Protein AF-A0A8T3BKU2-F1 (afdb_monomer_lite)

Secondary structure (DSSP, 8-state):
---SSS------------SSS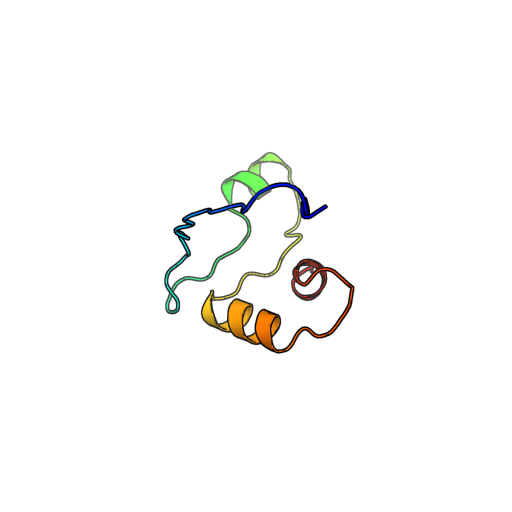-EE---HHHHHTTTPPPSB--EEHHHHHHHHHH--SSS-GGGGGB-

Structure (mmCIF, N/CA/C/O backbone):
data_AF-A0A8T3BKU2-F1
#
_entry.id   AF-A0A8T3BKU2-F1
#
loop_
_atom_site.group_PDB
_atom_site.id
_atom_site.type_symbol
_atom_site.label_atom_id
_atom_site.label_alt_id
_atom_site.label_comp_id
_atom_site.label_asym_id
_atom_site.label_entity_id
_atom_site.label_seq_id
_atom_site.pdbx_PDB_ins_code
_atom_site.Cartn_x
_atom_site.Cartn_y
_atom_site.Cartn_z
_atom_site.occupancy
_atom_site.B_iso_or_equiv
_atom_site.auth_seq_id
_atom_site.auth_comp_id
_atom_site.auth_asym_id
_atom_site.auth_atom_id
_atom_site.pdbx_PDB_model_num
ATOM 1 N N . MET A 1 1 ? 0.188 -0.638 -22.238 1.00 59.59 1 MET A N 1
ATOM 2 C CA . MET A 1 1 ? 0.819 -1.142 -23.474 1.00 59.59 1 MET A CA 1
ATOM 3 C C . MET A 1 1 ? 2.186 -0.483 -23.577 1.00 59.59 1 MET A C 1
ATOM 5 O O . MET A 1 1 ? 2.252 0.727 -23.398 1.00 59.59 1 MET A O 1
ATOM 9 N N . VAL A 1 2 ? 3.266 -1.250 -23.726 1.00 78.94 2 VAL A N 1
ATOM 10 C CA . VAL A 1 2 ? 4.608 -0.687 -23.957 1.00 78.94 2 VAL A CA 1
ATOM 11 C C . VAL A 1 2 ? 4.714 -0.410 -25.457 1.00 78.94 2 VAL A C 1
ATOM 13 O O . VAL A 1 2 ? 4.404 -1.303 -26.239 1.00 78.94 2 VAL A O 1
ATOM 16 N N . SER A 1 3 ? 5.061 0.817 -25.852 1.00 84.25 3 SER A N 1
ATOM 17 C CA . SER A 1 3 ? 5.255 1.154 -27.270 1.00 84.25 3 SER A CA 1
ATOM 18 C C . SER A 1 3 ? 6.578 0.572 -27.768 1.00 84.25 3 SER A C 1
ATOM 20 O O . SER A 1 3 ? 7.581 0.640 -27.060 1.00 84.25 3 SER A O 1
ATOM 22 N N . SER A 1 4 ? 6.576 0.015 -28.979 1.00 86.94 4 SER A N 1
ATOM 23 C CA . SER A 1 4 ? 7.781 -0.438 -29.686 1.00 86.94 4 SER A CA 1
ATOM 24 C C . SER A 1 4 ? 8.470 0.677 -30.476 1.00 86.94 4 SER A C 1
ATOM 26 O O . SER A 1 4 ? 9.554 0.468 -31.007 1.00 86.94 4 SER A O 1
ATOM 28 N N . GLU A 1 5 ? 7.840 1.845 -30.587 1.00 90.50 5 GLU A N 1
ATOM 29 C CA . GLU A 1 5 ? 8.270 2.919 -31.489 1.00 90.50 5 GLU A CA 1
ATOM 30 C C . GLU A 1 5 ? 9.283 3.865 -30.841 1.00 90.50 5 GLU A C 1
ATOM 32 O O . GLU A 1 5 ? 10.023 4.558 -31.534 1.00 90.50 5 GLU A O 1
ATOM 37 N N . SER A 1 6 ? 9.332 3.917 -29.509 1.00 84.81 6 SER A N 1
ATOM 38 C CA . SER A 1 6 ? 10.280 4.768 -28.792 1.00 84.81 6 SER A CA 1
ATOM 39 C C . SER A 1 6 ? 10.596 4.249 -27.394 1.00 84.81 6 SER A C 1
ATOM 41 O O . SER A 1 6 ? 9.760 3.660 -26.704 1.00 84.81 6 SER A O 1
ATOM 43 N N . THR A 1 7 ? 11.830 4.503 -26.957 1.00 90.50 7 THR A N 1
ATOM 44 C CA . THR A 1 7 ? 12.278 4.188 -25.600 1.00 90.50 7 THR A CA 1
ATOM 45 C C . THR A 1 7 ? 11.555 5.075 -24.589 1.00 90.50 7 THR A C 1
ATOM 47 O O . THR A 1 7 ? 11.696 6.297 -24.606 1.00 90.50 7 THR A O 1
ATOM 50 N N . ARG A 1 8 ? 10.827 4.462 -23.649 1.00 91.56 8 ARG A N 1
ATOM 51 C CA . ARG A 1 8 ? 10.223 5.163 -22.509 1.00 91.56 8 ARG A CA 1
ATOM 52 C C . ARG A 1 8 ? 11.167 5.138 -21.311 1.00 91.56 8 ARG A C 1
ATOM 54 O O . ARG A 1 8 ? 11.451 4.072 -20.772 1.00 91.56 8 ARG A O 1
ATOM 61 N N . ILE A 1 9 ? 11.578 6.316 -20.849 1.00 92.12 9 ILE A N 1
ATOM 62 C CA . ILE A 1 9 ? 12.389 6.485 -19.638 1.00 92.12 9 ILE A CA 1
ATOM 63 C C . ILE A 1 9 ? 11.530 7.153 -18.564 1.00 92.12 9 ILE A C 1
ATOM 65 O O . ILE A 1 9 ? 10.826 8.123 -18.834 1.00 92.12 9 ILE A O 1
ATOM 69 N N . SER A 1 10 ? 11.579 6.632 -17.340 1.00 93.50 10 SER A N 1
ATOM 70 C CA . SER A 1 10 ? 10.925 7.237 -16.179 1.00 93.50 10 SER A CA 1
ATOM 71 C C . SER A 1 10 ? 11.798 7.085 -14.944 1.00 93.50 10 SER A C 1
ATOM 73 O O . SER A 1 10 ? 12.320 5.999 -14.701 1.00 93.50 10 SER A O 1
ATOM 75 N N . VAL A 1 11 ? 11.888 8.141 -14.140 1.00 94.88 11 VAL A N 1
ATOM 76 C CA . VAL A 1 11 ? 12.483 8.096 -12.801 1.00 94.88 11 VAL A CA 1
ATOM 77 C C . VAL A 1 11 ? 11.348 8.162 -11.790 1.00 94.88 11 VAL A C 1
ATOM 79 O O . VAL A 1 11 ? 10.520 9.069 -11.843 1.00 94.88 11 VAL A O 1
ATOM 82 N N . GLY A 1 12 ? 11.284 7.175 -10.901 1.00 94.38 12 GLY A N 1
ATOM 83 C CA . GLY A 1 12 ? 10.280 7.105 -9.848 1.00 94.38 12 GLY A CA 1
ATOM 84 C C . GLY A 1 12 ? 10.944 7.057 -8.483 1.00 94.38 12 GLY A C 1
ATOM 85 O O . GLY A 1 12 ? 11.771 6.183 -8.234 1.00 94.38 12 GLY A O 1
ATOM 86 N N . THR A 1 13 ? 10.532 7.958 -7.597 1.00 95.69 13 THR A N 1
ATOM 87 C CA . THR A 1 13 ? 10.903 7.932 -6.179 1.00 95.69 13 THR A CA 1
ATOM 88 C C . THR A 1 13 ? 9.667 7.559 -5.374 1.00 95.69 13 THR A C 1
ATOM 90 O O . THR A 1 13 ? 8.609 8.161 -5.550 1.00 95.69 13 THR A O 1
ATOM 93 N N . GLN A 1 14 ? 9.778 6.554 -4.508 1.00 90.75 14 GLN A N 1
ATOM 94 C CA . GLN A 1 14 ? 8.691 6.165 -3.611 1.00 90.75 14 GLN A CA 1
ATOM 95 C C . GLN A 1 14 ? 8.859 6.827 -2.247 1.00 90.75 14 GLN A C 1
ATOM 97 O O . GLN A 1 14 ? 9.959 6.878 -1.705 1.00 90.75 14 GLN A O 1
ATOM 102 N N . VAL A 1 15 ? 7.741 7.286 -1.686 1.00 93.38 15 VAL A N 1
ATOM 103 C CA . VAL A 1 15 ? 7.636 7.681 -0.280 1.00 93.38 15 VAL A CA 1
ATOM 104 C C . VAL A 1 15 ? 6.809 6.615 0.419 1.00 93.38 15 VAL A C 1
ATOM 106 O O . VAL A 1 15 ? 5.674 6.348 0.024 1.00 93.38 15 VAL A O 1
ATOM 109 N N . THR A 1 16 ? 7.387 5.981 1.433 1.00 90.94 16 THR A N 1
ATOM 110 C CA . THR A 1 16 ? 6.756 4.891 2.181 1.00 90.94 16 THR A CA 1
ATOM 111 C C . THR A 1 16 ? 6.775 5.186 3.676 1.00 90.94 16 THR A C 1
ATOM 113 O O . THR A 1 16 ? 7.611 5.971 4.131 1.00 90.94 16 THR A O 1
ATOM 116 N N . PRO A 1 17 ? 5.895 4.548 4.466 1.00 91.62 17 PRO A N 1
ATOM 117 C CA . PRO A 1 17 ? 6.021 4.572 5.916 1.00 91.62 17 PRO A CA 1
ATOM 118 C C . PRO A 1 17 ? 7.379 4.009 6.380 1.00 91.62 17 PRO A C 1
ATOM 120 O O . PRO A 1 17 ? 8.014 3.246 5.640 1.00 91.62 17 PRO A O 1
ATOM 123 N N . PRO A 1 18 ? 7.814 4.332 7.611 1.00 91.88 18 PRO A N 1
ATOM 124 C CA . PRO A 1 18 ? 8.941 3.660 8.250 1.00 91.88 18 PRO A CA 1
ATOM 125 C C . PRO A 1 18 ? 8.735 2.141 8.295 1.00 91.88 18 PRO A C 1
ATOM 127 O O . PRO A 1 18 ? 7.615 1.665 8.481 1.00 91.88 18 PRO A O 1
ATOM 130 N N . ILE A 1 19 ? 9.821 1.380 8.128 1.00 85.75 19 ILE A N 1
ATOM 131 C CA . ILE A 1 19 ? 9.767 -0.091 8.067 1.00 85.75 19 ILE A CA 1
ATOM 132 C C . ILE A 1 19 ? 9.264 -0.679 9.390 1.00 85.75 19 ILE A C 1
ATOM 134 O O . ILE A 1 19 ? 8.443 -1.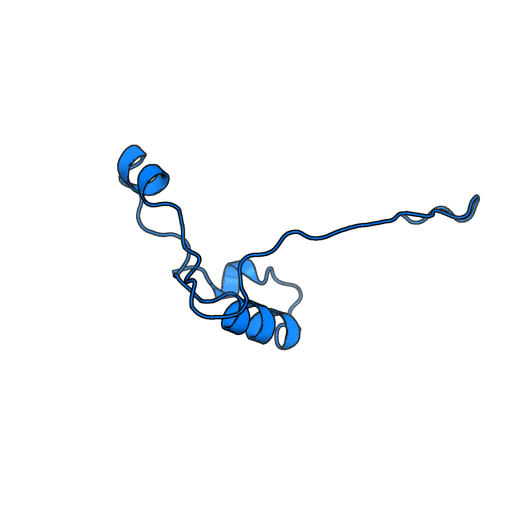597 9.386 1.00 85.75 19 ILE A O 1
ATOM 138 N N . GLU A 1 20 ? 9.742 -0.140 10.510 1.00 82.69 20 GLU A N 1
ATOM 139 C CA . GLU A 1 20 ? 9.457 -0.628 11.858 1.00 82.69 20 GLU A CA 1
ATOM 140 C C . GLU A 1 20 ? 8.797 0.473 12.701 1.00 82.69 20 GLU A C 1
ATOM 142 O O . GLU A 1 20 ? 8.886 1.659 12.381 1.00 82.69 20 GLU A O 1
ATOM 147 N N . ASN A 1 21 ? 8.136 0.072 13.790 1.00 80.75 21 ASN A N 1
ATOM 148 C CA . ASN A 1 21 ? 7.571 0.949 14.828 1.00 80.75 21 ASN A CA 1
ATOM 149 C C . ASN A 1 21 ? 6.371 1.824 14.427 1.00 80.75 21 ASN A C 1
ATOM 151 O O . ASN A 1 21 ? 5.883 2.594 15.251 1.00 80.75 21 ASN A O 1
ATOM 155 N N . VAL A 1 22 ? 5.858 1.689 13.201 1.00 86.06 22 VAL A N 1
ATOM 156 C CA . VAL A 1 22 ? 4.620 2.351 12.770 1.00 86.06 22 VAL A CA 1
ATOM 157 C C . VAL A 1 22 ? 3.641 1.319 12.228 1.00 86.06 22 VAL A C 1
ATOM 159 O O . VAL A 1 22 ? 3.888 0.674 11.208 1.00 86.06 22 VAL A O 1
ATOM 162 N N . THR A 1 23 ? 2.502 1.197 12.904 1.00 90.44 23 THR A N 1
ATOM 163 C CA . THR A 1 23 ? 1.338 0.470 12.396 1.00 90.44 23 THR A CA 1
ATOM 164 C C . THR A 1 23 ? 0.561 1.398 11.472 1.00 90.44 23 THR A C 1
ATOM 166 O O . THR A 1 23 ? 0.091 2.450 11.908 1.00 90.44 23 THR A O 1
ATOM 169 N N . PHE A 1 24 ? 0.408 1.028 10.203 1.00 88.94 24 PHE A N 1
ATOM 170 C CA . PHE A 1 24 ? -0.511 1.707 9.299 1.00 88.94 24 PHE A CA 1
ATOM 171 C C . PHE A 1 24 ? -1.861 0.980 9.312 1.00 88.94 24 PHE A C 1
ATOM 173 O O . PHE A 1 24 ? -1.946 -0.248 9.286 1.00 88.94 24 PHE A O 1
ATOM 180 N N . ALA A 1 25 ? -2.924 1.766 9.415 1.00 90.69 25 ALA A N 1
ATOM 181 C CA . ALA A 1 25 ? -4.310 1.330 9.526 1.00 90.69 25 ALA A CA 1
ATOM 182 C C . ALA A 1 25 ? -5.207 2.436 8.942 1.00 90.69 25 ALA A C 1
ATOM 184 O O . ALA A 1 25 ? -4.720 3.554 8.720 1.00 90.69 25 ALA A O 1
ATOM 185 N N . PRO A 1 26 ? -6.502 2.175 8.690 1.00 90.81 26 PRO A N 1
ATOM 186 C CA . PRO A 1 26 ? -7.432 3.235 8.320 1.00 90.81 26 PRO A CA 1
ATOM 187 C C . PRO A 1 26 ? -7.376 4.397 9.321 1.00 90.81 26 PRO A C 1
ATOM 189 O O . PRO A 1 26 ? -7.393 4.190 10.533 1.00 90.81 26 PRO A O 1
ATOM 192 N N . ALA A 1 27 ? -7.288 5.629 8.814 1.00 89.25 27 ALA A N 1
ATOM 193 C CA . ALA A 1 27 ? -7.188 6.802 9.674 1.00 89.25 27 ALA A CA 1
ATOM 194 C C . ALA A 1 27 ? -8.460 6.931 10.542 1.00 89.25 27 ALA A C 1
ATOM 196 O O . ALA A 1 27 ? -9.554 6.967 9.972 1.00 89.25 27 ALA A O 1
ATOM 197 N N . PRO A 1 28 ? -8.354 7.074 11.880 1.00 87.38 28 PRO A N 1
ATOM 198 C CA . PRO A 1 28 ? -9.517 7.080 12.779 1.00 87.38 28 PRO A CA 1
ATOM 199 C C . PRO A 1 28 ? -10.592 8.100 12.390 1.00 87.38 28 PRO A C 1
ATOM 201 O O . PRO A 1 28 ? -11.776 7.781 12.334 1.00 87.38 28 PRO A O 1
ATOM 204 N N . LYS A 1 29 ? -10.159 9.292 11.961 1.00 88.31 29 LYS A N 1
ATOM 205 C CA . LYS A 1 29 ? -11.036 10.378 11.492 1.00 88.31 29 LYS A CA 1
ATOM 206 C C . LYS A 1 29 ? -11.934 9.992 10.309 1.00 88.31 29 LYS A C 1
ATOM 208 O O . LYS A 1 29 ? -12.943 10.651 10.074 1.00 88.31 29 LYS A O 1
ATOM 213 N N . LEU A 1 30 ? -11.557 8.981 9.523 1.00 85.50 30 LEU A N 1
ATOM 214 C CA . LEU A 1 30 ? -12.375 8.473 8.420 1.00 85.50 30 LEU A CA 1
ATOM 215 C C . LEU A 1 30 ? -13.460 7.514 8.922 1.00 85.50 30 LEU A C 1
ATOM 217 O O . LEU A 1 30 ? -14.571 7.538 8.396 1.00 85.50 30 LEU A O 1
ATOM 221 N N . LEU A 1 31 ? -13.159 6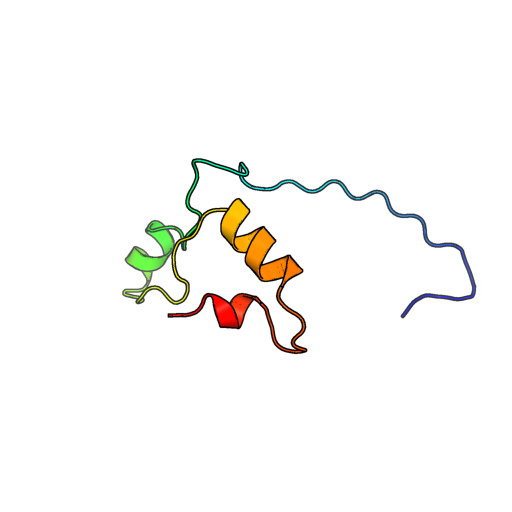.724 9.955 1.00 85.06 31 LEU A N 1
ATOM 222 C CA . LEU A 1 31 ? -14.091 5.772 10.565 1.00 85.06 31 LEU A CA 1
ATOM 223 C C . LEU A 1 31 ? -15.166 6.498 11.387 1.00 85.06 31 LEU A C 1
ATOM 225 O O . LEU A 1 31 ? -16.354 6.217 11.241 1.00 85.06 31 LEU A O 1
ATOM 229 N N . GLU A 1 32 ? -14.756 7.499 12.170 1.00 83.31 32 GLU A N 1
ATOM 230 C CA . GLU A 1 32 ? -15.640 8.318 13.014 1.00 83.31 32 GLU A CA 1
ATOM 231 C C . GLU A 1 32 ? -16.712 9.060 12.206 1.00 83.31 32 GLU A C 1
ATOM 233 O O . GLU A 1 32 ? -17.849 9.196 12.644 1.00 83.31 32 GLU A O 1
ATOM 238 N N . ARG A 1 33 ? -16.372 9.523 10.997 1.00 75.19 33 ARG A N 1
ATOM 239 C CA . ARG A 1 33 ? -17.302 10.272 10.137 1.00 75.19 33 ARG A CA 1
ATOM 240 C C . ARG A 1 33 ? -18.397 9.416 9.515 1.00 75.19 33 ARG A C 1
ATOM 242 O O . ARG A 1 33 ? -19.383 9.969 9.042 1.00 75.19 33 ARG A O 1
ATOM 249 N N . SER A 1 34 ? -18.196 8.105 9.439 1.00 70.06 34 SER A N 1
ATOM 250 C CA . SER A 1 34 ? -19.026 7.223 8.618 1.00 70.06 34 SER A CA 1
ATOM 251 C C . SER A 1 34 ? -19.704 6.098 9.403 1.00 70.06 34 SER A C 1
ATOM 253 O O . SER A 1 34 ? -20.360 5.269 8.780 1.00 70.06 34 SER A O 1
ATOM 255 N N . ASN A 1 35 ? -19.577 6.062 10.742 1.00 74.25 35 ASN A N 1
ATOM 256 C CA . ASN A 1 35 ? -20.003 4.926 11.582 1.00 74.25 35 ASN A CA 1
ATOM 257 C C . ASN A 1 35 ? -19.569 3.574 10.977 1.00 74.25 35 ASN A C 1
ATOM 259 O O . ASN A 1 35 ? -20.288 2.578 11.046 1.00 74.25 35 ASN A O 1
ATOM 263 N N . CYS A 1 36 ? -18.410 3.562 10.315 1.00 74.38 36 CYS A N 1
ATOM 264 C CA . CYS A 1 36 ? -17.977 2.454 9.480 1.00 74.38 36 CYS A CA 1
ATOM 265 C C . CYS A 1 36 ? -17.034 1.550 10.274 1.00 74.38 36 CYS A C 1
ATOM 267 O O . CYS A 1 36 ? -16.104 2.027 10.929 1.00 74.38 36 CYS A O 1
ATOM 269 N N . SER A 1 37 ? -17.259 0.238 10.207 1.00 77.69 37 SER A N 1
ATOM 270 C CA . SER A 1 37 ? -16.330 -0.748 10.755 1.00 77.69 37 SER A CA 1
ATOM 271 C C . SER A 1 37 ? -15.031 -0.769 9.950 1.00 77.69 37 SER A C 1
ATOM 273 O O . SER A 1 37 ? -15.017 -0.494 8.750 1.00 77.69 37 SER A O 1
ATOM 275 N N . THR A 1 38 ? -13.919 -1.117 10.599 1.00 82.12 38 THR A N 1
ATOM 276 C CA . THR A 1 38 ? -12.627 -1.185 9.910 1.00 82.12 38 THR A CA 1
ATOM 277 C C . THR A 1 38 ? -12.649 -2.253 8.813 1.00 82.12 38 THR A C 1
ATOM 279 O O . THR A 1 38 ? -12.892 -3.422 9.085 1.00 82.12 38 THR A O 1
ATOM 282 N N . ILE A 1 39 ? -12.404 -1.845 7.565 1.00 86.19 39 ILE A N 1
ATOM 283 C CA . ILE A 1 39 ? -12.367 -2.762 6.410 1.00 86.19 39 ILE A CA 1
ATOM 284 C C . ILE A 1 39 ? -10.997 -3.436 6.297 1.00 86.19 39 ILE A C 1
ATOM 286 O O . ILE A 1 39 ? -10.889 -4.521 5.742 1.00 86.19 39 ILE A O 1
ATOM 290 N N . PHE A 1 40 ? -9.945 -2.801 6.818 1.00 92.00 40 PHE A N 1
ATOM 291 C CA . PHE A 1 40 ? -8.575 -3.301 6.749 1.00 92.00 40 PHE A CA 1
ATOM 292 C C . PHE A 1 40 ? -7.982 -3.415 8.149 1.00 92.00 40 PHE A C 1
ATOM 294 O O . PHE A 1 40 ? -8.157 -2.517 8.977 1.00 92.00 40 PHE A O 1
ATOM 301 N N . ARG A 1 41 ? -7.260 -4.502 8.424 1.00 91.31 41 ARG A N 1
ATOM 302 C CA . ARG A 1 41 ? -6.541 -4.661 9.692 1.00 91.31 41 ARG A CA 1
ATOM 303 C C . ARG A 1 41 ? -5.334 -3.724 9.750 1.00 91.31 41 ARG A C 1
ATOM 305 O O . ARG A 1 41 ? -4.713 -3.443 8.726 1.00 91.31 41 ARG A O 1
ATOM 312 N N . GLY A 1 42 ? -4.983 -3.276 10.952 1.00 92.50 42 GLY A N 1
ATOM 313 C CA . GLY A 1 42 ? -3.731 -2.556 11.176 1.00 92.50 42 GLY A CA 1
ATOM 314 C C . GLY A 1 42 ? -2.534 -3.500 11.087 1.00 92.50 42 GLY A C 1
ATOM 315 O O . GLY A 1 42 ? -2.597 -4.621 11.590 1.00 92.50 42 GLY A O 1
ATOM 316 N N . MET A 1 43 ? -1.452 -3.052 10.454 1.00 93.69 43 MET A N 1
ATOM 317 C CA . MET A 1 43 ? -0.196 -3.801 10.384 1.00 93.69 43 MET A CA 1
ATOM 318 C C . MET A 1 43 ? 1.013 -2.881 10.195 1.00 93.69 43 MET A C 1
ATOM 320 O O . MET A 1 43 ? 0.871 -1.714 9.834 1.00 93.69 43 MET A O 1
ATOM 324 N N . THR A 1 44 ? 2.217 -3.392 10.420 1.00 94.19 44 THR A N 1
ATOM 325 C CA . THR A 1 44 ? 3.467 -2.673 10.146 1.00 94.19 44 THR A CA 1
ATOM 326 C C . THR A 1 44 ? 3.850 -2.743 8.669 1.00 94.19 44 THR A C 1
ATOM 328 O O . THR A 1 44 ? 3.476 -3.669 7.941 1.00 94.19 44 THR A O 1
ATOM 331 N N . PHE A 1 45 ? 4.652 -1.779 8.206 1.00 92.44 45 PHE A N 1
ATOM 332 C CA . PHE A 1 45 ? 5.126 -1.778 6.819 1.00 92.44 45 PHE A CA 1
ATOM 333 C C . PHE A 1 45 ? 6.003 -2.999 6.500 1.00 92.44 45 PHE A C 1
ATOM 335 O O . PHE A 1 45 ? 5.889 -3.572 5.416 1.00 92.44 45 PHE A O 1
ATOM 342 N N . LYS A 1 46 ? 6.806 -3.467 7.464 1.00 93.38 46 LYS A N 1
ATOM 343 C CA . LYS A 1 46 ? 7.576 -4.716 7.363 1.00 93.38 46 LYS A CA 1
ATOM 344 C C . LYS A 1 46 ? 6.692 -5.939 7.112 1.00 93.38 46 LYS A C 1
ATOM 346 O O . LYS A 1 46 ? 6.976 -6.713 6.200 1.00 93.38 46 LYS A O 1
ATOM 351 N N . GLU A 1 47 ? 5.616 -6.101 7.879 1.00 92.75 47 GLU A N 1
ATOM 352 C CA . GLU A 1 47 ? 4.672 -7.211 7.695 1.00 92.75 47 GLU A CA 1
ATOM 353 C C . GLU A 1 47 ? 3.992 -7.141 6.323 1.00 92.75 47 GLU A C 1
ATOM 355 O O . GLU A 1 47 ? 3.826 -8.162 5.656 1.00 92.75 47 GLU A O 1
ATOM 360 N N . PHE A 1 48 ? 3.646 -5.937 5.857 1.00 92.50 48 PHE A N 1
ATOM 361 C CA . PHE A 1 48 ? 3.026 -5.759 4.546 1.00 92.50 48 PHE A CA 1
ATOM 362 C C . PHE A 1 48 ? 3.982 -6.102 3.405 1.00 92.50 48 PHE A C 1
ATOM 364 O O . PHE A 1 48 ? 3.585 -6.765 2.449 1.00 92.50 48 PHE A O 1
ATOM 371 N N . LEU A 1 49 ? 5.254 -5.705 3.510 1.00 92.31 49 LEU A N 1
ATOM 372 C CA . LEU A 1 49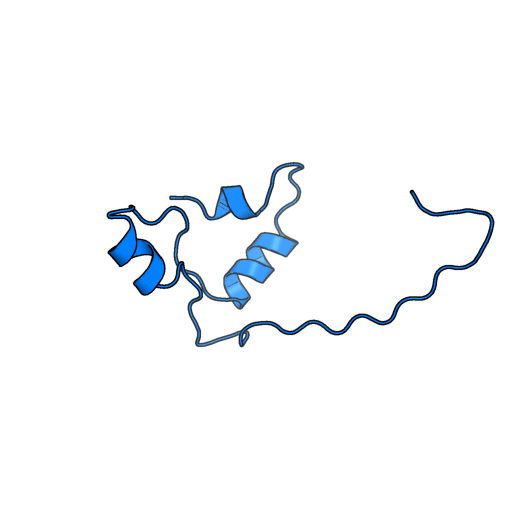 ? 6.280 -6.096 2.545 1.00 92.31 49 LEU A CA 1
ATOM 373 C C . LEU A 1 49 ? 6.480 -7.613 2.527 1.00 92.31 49 LEU A C 1
ATOM 375 O O . LEU A 1 49 ? 6.540 -8.195 1.446 1.00 92.31 49 LEU A O 1
ATOM 379 N N . ALA A 1 50 ? 6.526 -8.263 3.693 1.00 92.50 50 ALA A N 1
ATOM 380 C CA . ALA A 1 50 ? 6.624 -9.718 3.774 1.00 92.50 50 ALA A CA 1
ATOM 381 C C . ALA A 1 50 ? 5.438 -10.402 3.071 1.00 92.50 50 ALA A C 1
ATOM 383 O O . ALA A 1 50 ? 5.657 -11.270 2.224 1.00 92.50 50 ALA A O 1
ATOM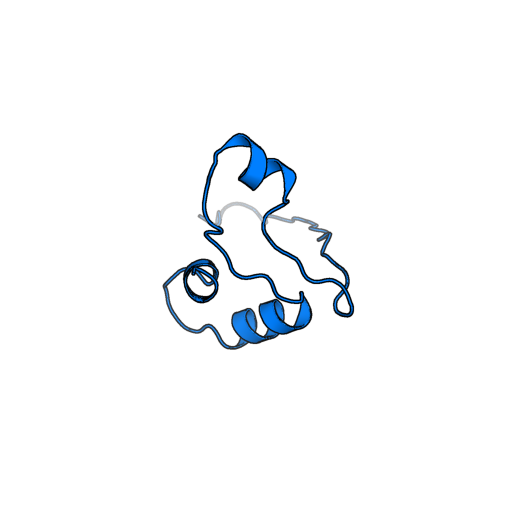 384 N N . LEU A 1 51 ? 4.205 -9.945 3.330 1.00 92.12 51 LEU A N 1
ATOM 385 C CA . LEU A 1 51 ? 3.019 -10.412 2.605 1.00 92.12 51 LEU A CA 1
ATOM 386 C C . LEU A 1 51 ? 3.157 -10.178 1.099 1.00 92.12 51 LEU A C 1
ATOM 388 O O . LEU A 1 51 ? 2.903 -11.090 0.322 1.00 92.12 51 LEU A O 1
ATOM 392 N N . LYS A 1 52 ? 3.611 -8.995 0.672 1.00 91.00 52 LYS A N 1
ATOM 393 C CA . LYS A 1 52 ? 3.790 -8.643 -0.745 1.00 91.00 52 LYS A CA 1
ATOM 394 C C . LYS A 1 52 ? 4.755 -9.562 -1.469 1.00 91.00 52 LYS A C 1
ATOM 396 O O . LYS A 1 52 ? 4.462 -9.968 -2.588 1.00 91.00 52 LYS A O 1
ATOM 401 N N . TYR A 1 53 ? 5.872 -9.911 -0.845 1.00 90.81 53 TYR A N 1
ATOM 402 C CA . TYR A 1 53 ? 6.849 -10.810 -1.454 1.00 90.81 53 TYR A CA 1
ATOM 403 C C . TYR A 1 53 ? 6.399 -12.275 -1.450 1.00 90.81 53 TYR A C 1
ATOM 405 O O . TYR A 1 53 ? 6.803 -13.042 -2.323 1.00 90.81 53 TYR A O 1
ATOM 413 N N . GLN A 1 54 ? 5.547 -12.671 -0.503 1.00 89.81 54 GLN A N 1
ATOM 414 C CA . GLN A 1 54 ? 4.964 -14.015 -0.452 1.00 89.81 54 GLN A CA 1
ATOM 415 C C . GLN A 1 54 ? 3.719 -14.163 -1.337 1.00 89.81 54 GLN A C 1
ATOM 417 O O . GLN A 1 54 ? 3.373 -15.275 -1.739 1.00 89.81 54 GLN A O 1
ATOM 422 N N . HIS A 1 55 ? 3.047 -13.059 -1.658 1.00 88.69 55 HIS A N 1
ATOM 423 C CA . HIS A 1 55 ? 1.810 -13.046 -2.419 1.00 88.69 55 HIS A CA 1
ATOM 424 C C . HIS A 1 55 ? 2.062 -13.390 -3.895 1.00 88.69 55 HIS A C 1
ATOM 426 O O . HIS A 1 55 ? 2.441 -12.546 -4.704 1.00 88.69 55 HIS A O 1
ATOM 432 N N . LYS A 1 56 ? 1.797 -14.648 -4.255 1.00 83.56 56 LYS A N 1
ATOM 433 C CA . LYS A 1 56 ? 1.901 -15.173 -5.630 1.00 83.56 56 LYS A CA 1
ATOM 434 C C . LYS A 1 56 ? 0.556 -15.263 -6.362 1.00 83.56 56 LYS A C 1
ATOM 436 O O . LYS A 1 56 ? 0.509 -15.744 -7.489 1.00 83.56 56 LYS A O 1
ATOM 441 N N . SER A 1 57 ? -0.533 -14.858 -5.710 1.00 82.56 57 SER A N 1
ATOM 442 C CA . SER A 1 57 ? -1.883 -14.923 -6.276 1.00 82.56 57 SER A CA 1
ATOM 443 C C . SER A 1 57 ? -2.107 -13.829 -7.328 1.00 82.56 57 SER A C 1
ATOM 445 O O . SER A 1 57 ? -1.446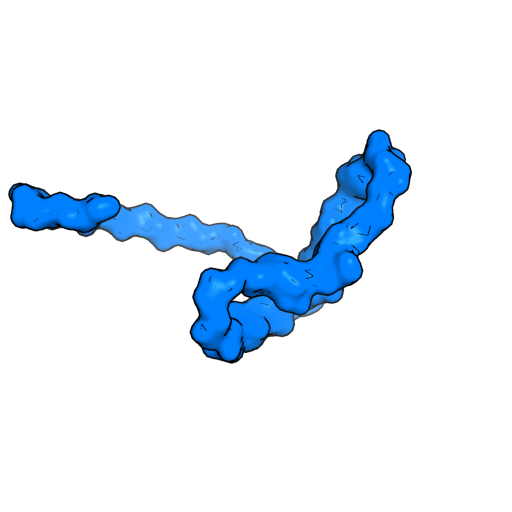 -12.791 -7.306 1.00 82.56 57 SER A O 1
ATOM 447 N N . MET A 1 58 ? -3.062 -14.058 -8.232 1.00 79.19 58 MET A N 1
ATOM 448 C CA . MET A 1 58 ? -3.568 -13.042 -9.164 1.00 79.19 58 MET A CA 1
ATOM 449 C C . MET A 1 58 ? -4.512 -12.029 -8.495 1.00 79.19 58 MET A C 1
ATOM 451 O O . MET A 1 58 ? -4.828 -11.003 -9.093 1.00 79.19 58 MET A O 1
ATOM 455 N N . ASN A 1 59 ? -4.957 -12.301 -7.265 1.00 85.44 59 ASN A N 1
ATOM 456 C CA . ASN A 1 59 ? -5.852 -11.413 -6.522 1.00 85.44 59 ASN A CA 1
ATOM 457 C C . ASN A 1 59 ? -5.101 -10.206 -5.943 1.00 85.44 59 ASN A C 1
ATOM 459 O O . ASN A 1 59 ? -3.874 -10.131 -5.973 1.00 85.44 59 ASN A O 1
ATOM 463 N N . SER A 1 60 ? -5.832 -9.229 -5.411 1.00 89.88 60 SER A N 1
ATOM 464 C CA . SER A 1 60 ? -5.190 -8.080 -4.782 1.00 89.88 60 SER A CA 1
ATOM 465 C C . SER A 1 60 ? -4.601 -8.477 -3.432 1.00 89.88 60 SER A C 1
ATOM 467 O O . SER A 1 60 ? -5.289 -9.056 -2.594 1.00 89.88 60 SER A O 1
ATOM 469 N N . ILE A 1 61 ? -3.365 -8.055 -3.152 1.00 91.06 61 ILE A N 1
ATOM 470 C CA . ILE A 1 61 ? -2.800 -8.158 -1.798 1.00 91.06 61 ILE A CA 1
ATOM 471 C C . ILE A 1 61 ? -3.673 -7.462 -0.745 1.00 91.06 61 ILE A C 1
ATOM 473 O O . ILE A 1 61 ? -3.682 -7.854 0.421 1.00 91.06 61 ILE A O 1
ATOM 477 N N . MET A 1 62 ? -4.449 -6.457 -1.157 1.00 91.25 62 MET A N 1
ATOM 478 C CA . MET A 1 62 ? -5.375 -5.761 -0.269 1.00 91.25 62 MET A CA 1
ATOM 479 C C . MET A 1 62 ? -6.451 -6.699 0.283 1.00 91.25 62 MET A C 1
ATOM 481 O O . MET A 1 62 ? -6.925 -6.480 1.393 1.00 91.25 62 MET A O 1
ATOM 485 N N . ASP A 1 63 ? -6.809 -7.763 -0.439 1.00 90.62 63 ASP A N 1
ATOM 486 C CA . ASP A 1 63 ? -7.775 -8.755 0.037 1.00 90.62 63 ASP A CA 1
ATOM 487 C C . ASP A 1 63 ? -7.210 -9.586 1.196 1.00 90.62 63 ASP A C 1
ATOM 489 O O . ASP A 1 63 ? -7.957 -9.999 2.075 1.00 90.62 63 ASP A O 1
ATOM 493 N N . SER A 1 64 ? -5.885 -9.760 1.268 1.00 88.19 64 SER A N 1
ATOM 494 C CA . SER A 1 64 ? -5.213 -10.479 2.366 1.00 88.19 64 SER A CA 1
ATOM 495 C C . SER A 1 64 ? -5.158 -9.695 3.682 1.00 88.19 64 SER A C 1
ATOM 497 O O . SER A 1 64 ? -4.700 -10.219 4.699 1.00 88.19 64 SER A O 1
ATOM 499 N N . ILE A 1 65 ? -5.564 -8.425 3.663 1.00 91.25 65 ILE A N 1
ATOM 500 C CA . ILE A 1 65 ? -5.567 -7.551 4.841 1.00 91.25 65 ILE A CA 1
ATOM 501 C C . ILE A 1 65 ? -6.962 -7.009 5.164 1.00 91.25 65 ILE A C 1
ATOM 503 O O . ILE A 1 65 ? -7.084 -6.167 6.053 1.00 91.25 65 ILE A O 1
ATOM 507 N N . LYS A 1 66 ? -8.001 -7.478 4.461 1.00 90.94 66 LYS A N 1
ATOM 508 C CA . LYS A 1 66 ? -9.392 -7.189 4.816 1.00 90.94 66 LYS A CA 1
ATOM 509 C C . LYS A 1 66 ? -9.790 -7.911 6.108 1.00 90.94 66 LYS A C 1
ATOM 511 O O . LYS A 1 66 ? -9.232 -8.967 6.411 1.00 90.94 66 LYS A O 1
ATOM 516 N N . VAL A 1 67 ? -10.714 -7.310 6.859 1.00 85.62 67 VAL A N 1
ATOM 517 C CA . VAL A 1 67 ? -11.344 -7.884 8.066 1.00 85.62 67 VAL A CA 1
ATOM 518 C C . VAL A 1 67 ? -12.721 -8.427 7.720 1.00 85.62 67 VAL A C 1
ATOM 520 O O . VAL A 1 67 ? -13.407 -7.769 6.905 1.00 85.62 67 VAL A O 1
#

Organism: Dendrobium nobile (NCBI:txid94219)

pLDDT: mean 87.65, std 6.5, range [59.59, 95.69]

Radius of gyration: 16.85 Å; chains: 1; bounding box: 32×26×46 Å

Foldseek 3Di:
DDDPPDDDDDDDDDDDPDQDDDWDAPDVVVCVVPVDDGQFDTDGNVVLVVLVVVDPDPDDSRVVGTD

Sequence (67 aa):
MVSSESTRISVGTQVTPPIENVTFAPAPKLLERSNCSTIFRGMTFKEFLALKYQHKSMNSIMDSIKV